Protein AF-A0AA39T721-F1 (afdb_monomer)

Solvent-accessible surface area (backbone atoms only — not comparable to full-atom values): 5875 Å² total; per-residue (Å²): 108,68,67,57,55,51,51,51,56,53,50,49,52,56,55,51,67,74,62,67,82,81,64,72,67,77,67,54,45,59,56,54,49,53,55,53,52,50,54,52,52,49,50,55,52,48,51,54,52,32,46,69,71,38,49,68,90,76,71,84,58,98,63,83,46,75,68,32,54,59,38,36,58,54,41,52,55,51,50,51,53,52,50,49,52,50,52,49,23,67,74,60,74,71,58,76,78,87,128

Sequence (99 aa):
MCFYFVVINLSQGLMAANNAVGIDKEQVFGMAETEMEYRVELFNRLAKTCFSKCVDKRYKENELNMGENSCIDRCVSKYWQVNSMIGQLLSAGGRPPPM

Foldseek 3Di:
DVVVVLCVVVVVLVVVVVPPPDDDPPVVCVVNVVVVVVSVVLVVVLCVVLCVVLPDPPCPDPDQDPSSVVSSVVSSVVSVVVVVQVVCCVVVVHDRDDD

Mean predicted aligned error: 12.69 Å

Nearest PDB structures (foldseek):
  2bsk-assembly1_F  TM=9.610E-01  e=3.258E-04  Homo sapiens
  3dxr-assembly1_B  TM=9.041E-01  e=3.070E-04  Saccharomyces cerevisiae
  2bsk-assembly1_B  TM=9.686E-01  e=2.319E-03  Homo sapiens

Radius of gyration: 17.4 Å; Cα contacts (8 Å, |Δi|>4): 24; chains: 1; bounding box: 46×39×40 Å

Secondary structure (DSSP, 8-state):
-HHHHHHHHHHHHHHHHHT-SSS-HHHHHHHHHHHHHHHHHHHHHHHHHHHHHHS-SS---SS--HHHHHHHHHHHHHHHHHHHHHHHHHHTTS-PPP-

InterPro domains:
  IPR004217 Tim10-like [PF02953] (30-90)
  IPR035427 Tim10-like domain superfamily [G3DSA:1.10.287.810] (25-95)
  IPR035427 Tim10-like domain superfamily [SSF144122] (35-90)

pLDDT: mean 71.61, std 13.7, range [50.69, 91.44]

Structure (mmCIF, N/CA/C/O backbone):
data_AF-A0AA39T721-F1
#
_entry.id   AF-A0AA39T721-F1
#
loop_
_atom_site.group_PDB
_atom_site.id
_atom_site.type_symbol
_atom_site.label_atom_id
_atom_site.label_alt_id
_atom_site.label_comp_id
_atom_site.label_asym_id
_atom_site.label_entity_id
_atom_site.label_seq_id
_atom_site.pdbx_PDB_ins_code
_atom_site.Cartn_x
_atom_site.Cartn_y
_atom_site.Cartn_z
_atom_site.occupancy
_atom_site.B_iso_or_equiv
_atom_site.auth_seq_id
_atom_site.auth_comp_id
_atom_site.auth_asym_id
_atom_site.auth_atom_id
_atom_site.pdbx_PDB_model_num
ATOM 1 N N . MET A 1 1 ? 7.996 0.204 12.192 1.00 55.59 1 MET A N 1
ATOM 2 C CA . MET A 1 1 ? 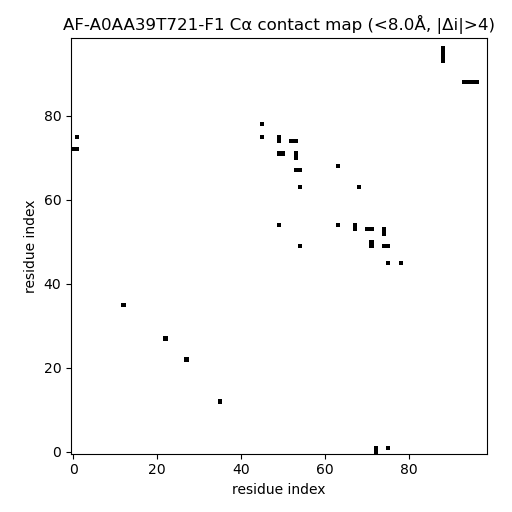8.906 -0.138 11.068 1.00 55.59 1 MET A CA 1
ATOM 3 C C . MET A 1 1 ? 8.464 0.443 9.723 1.00 55.59 1 MET A C 1
ATOM 5 O O . MET A 1 1 ? 9.331 0.896 8.991 1.00 55.59 1 MET A O 1
ATOM 9 N N . CYS A 1 2 ? 7.166 0.472 9.389 1.00 55.84 2 CYS A N 1
ATOM 10 C CA . CYS A 1 2 ? 6.665 1.012 8.112 1.00 55.84 2 CYS A CA 1
ATOM 11 C C . CYS A 1 2 ? 7.037 2.478 7.875 1.00 55.84 2 CYS A C 1
ATOM 13 O O . CYS A 1 2 ? 7.560 2.798 6.816 1.00 55.84 2 CYS A O 1
ATOM 15 N N . PHE A 1 3 ? 6.865 3.345 8.879 1.00 52.72 3 PHE A N 1
ATOM 16 C CA . PHE A 1 3 ? 7.309 4.740 8.789 1.00 52.72 3 PHE A CA 1
ATOM 17 C C . PHE A 1 3 ? 8.814 4.852 8.531 1.00 52.72 3 PHE A C 1
ATOM 19 O O . PHE A 1 3 ? 9.224 5.607 7.666 1.00 52.72 3 PHE A O 1
ATOM 26 N N . TYR A 1 4 ? 9.638 4.052 9.211 1.00 58.72 4 TYR A N 1
ATOM 27 C CA . TYR A 1 4 ? 11.092 4.075 9.028 1.00 58.72 4 TYR A CA 1
ATOM 28 C C . TYR A 1 4 ? 11.519 3.548 7.654 1.00 58.72 4 TYR A C 1
ATOM 30 O O . TYR A 1 4 ? 12.339 4.171 6.998 1.00 58.72 4 TYR A O 1
ATOM 38 N N . PHE A 1 5 ? 10.941 2.444 7.174 1.00 62.66 5 PHE A N 1
ATOM 39 C CA . PHE A 1 5 ? 11.257 1.903 5.849 1.00 62.66 5 PHE A CA 1
ATOM 40 C C . PHE A 1 5 ? 10.806 2.845 4.724 1.00 62.66 5 PHE A C 1
ATOM 42 O O . PHE A 1 5 ? 11.529 3.029 3.748 1.00 62.66 5 PHE A O 1
ATOM 49 N N . VAL A 1 6 ? 9.646 3.489 4.877 1.00 62.78 6 VAL A N 1
ATOM 50 C CA . VAL A 1 6 ? 9.122 4.481 3.926 1.00 62.78 6 VAL A CA 1
ATOM 51 C C . VAL A 1 6 ? 9.963 5.757 3.949 1.00 62.78 6 VAL A C 1
ATOM 53 O O . VAL A 1 6 ? 10.366 6.223 2.891 1.00 62.78 6 VAL A O 1
ATOM 56 N N . VAL A 1 7 ? 10.303 6.284 5.130 1.00 61.03 7 VAL A N 1
ATOM 57 C CA . VAL A 1 7 ? 11.166 7.469 5.276 1.00 61.03 7 VAL A CA 1
ATOM 58 C C . VAL A 1 7 ? 12.582 7.189 4.766 1.00 61.03 7 VAL A C 1
ATOM 60 O O . VAL A 1 7 ? 13.146 8.037 4.081 1.00 61.03 7 VAL A O 1
ATOM 63 N N . ILE A 1 8 ? 13.143 5.999 5.002 1.00 68.62 8 ILE A N 1
ATOM 64 C CA . ILE A 1 8 ? 14.450 5.598 4.456 1.00 68.62 8 ILE A CA 1
ATOM 65 C C . ILE A 1 8 ? 14.397 5.503 2.923 1.00 68.62 8 ILE A C 1
ATOM 67 O O . ILE A 1 8 ? 15.253 6.074 2.261 1.00 68.62 8 ILE A O 1
ATOM 71 N N . ASN A 1 9 ? 13.388 4.858 2.330 1.00 63.38 9 ASN A N 1
ATOM 72 C CA . ASN A 1 9 ? 13.303 4.743 0.866 1.00 63.38 9 ASN A CA 1
ATOM 73 C C . ASN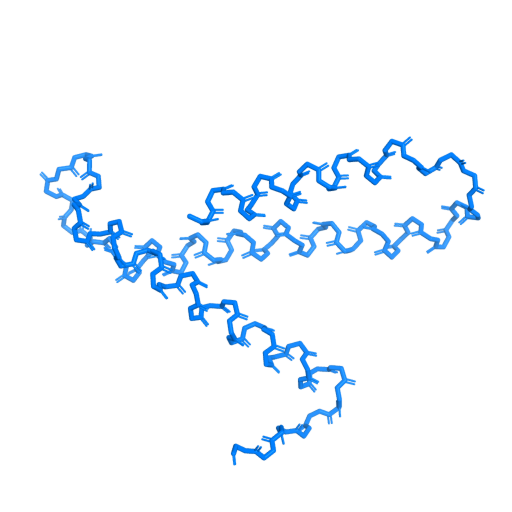 A 1 9 ? 12.956 6.073 0.169 1.00 63.38 9 ASN A C 1
ATOM 75 O O . ASN A 1 9 ? 13.429 6.314 -0.940 1.00 63.38 9 ASN A O 1
ATOM 79 N N . LEU A 1 10 ? 12.168 6.947 0.807 1.00 59.09 10 LEU A N 1
ATOM 80 C CA . LEU A 1 10 ? 11.836 8.279 0.288 1.00 59.09 10 LEU A CA 1
ATOM 81 C C . LEU A 1 10 ? 13.027 9.244 0.397 1.00 59.09 10 LEU A C 1
ATOM 83 O O . LEU A 1 10 ? 13.317 9.976 -0.546 1.00 59.09 10 LEU A O 1
ATOM 87 N N . SER A 1 11 ? 13.761 9.212 1.515 1.00 56.09 11 SER A N 1
ATOM 88 C CA . SER A 1 11 ? 15.003 9.985 1.667 1.00 56.09 11 SER A CA 1
ATOM 89 C C . SER A 1 11 ? 16.106 9.490 0.730 1.00 56.09 11 SER A C 1
ATOM 91 O O . SER A 1 11 ? 16.813 10.310 0.156 1.00 56.09 11 SER A O 1
ATOM 93 N N . GLN A 1 12 ? 16.215 8.181 0.482 1.00 59.25 12 GLN A N 1
ATOM 94 C CA . GLN A 1 12 ? 17.113 7.642 -0.546 1.00 59.25 12 GLN A CA 1
ATOM 95 C C . GLN A 1 12 ? 16.747 8.128 -1.956 1.00 59.25 12 GLN A C 1
ATOM 97 O O . GLN A 1 12 ? 17.649 8.445 -2.726 1.00 59.25 12 GLN A O 1
ATOM 102 N N . GLY A 1 13 ? 15.454 8.260 -2.278 1.00 55.84 13 GLY A N 1
ATOM 103 C CA . GLY A 1 13 ? 15.000 8.853 -3.543 1.00 55.84 13 GLY A CA 1
ATOM 104 C C . GLY A 1 13 ? 15.431 10.317 -3.709 1.00 55.84 13 GLY A C 1
ATOM 105 O O . GLY A 1 13 ? 15.937 10.699 -4.761 1.00 55.84 13 GLY A O 1
ATOM 106 N N . LEU A 1 14 ? 15.337 11.122 -2.644 1.00 52.25 14 LEU A N 1
ATOM 107 C CA . LEU A 1 14 ? 15.823 12.509 -2.644 1.00 52.25 14 LEU A CA 1
ATOM 108 C C . LEU A 1 14 ? 17.359 12.595 -2.768 1.00 52.25 14 LEU A C 1
ATOM 110 O O . LEU A 1 14 ? 17.883 13.465 -3.462 1.00 52.25 14 LEU A O 1
ATOM 114 N N . MET A 1 15 ? 18.087 11.680 -2.124 1.00 51.38 15 MET A N 1
ATOM 115 C CA . MET A 1 15 ? 19.555 11.623 -2.178 1.00 51.38 15 MET A CA 1
ATOM 116 C C . MET A 1 15 ? 20.080 11.098 -3.528 1.00 51.38 15 MET A C 1
ATOM 118 O O . MET A 1 15 ? 21.186 11.462 -3.923 1.00 51.38 15 MET A O 1
ATOM 122 N N . ALA A 1 16 ? 19.297 10.299 -4.262 1.00 53.75 16 ALA A N 1
ATOM 123 C CA . ALA A 1 16 ? 19.614 9.878 -5.630 1.00 53.75 16 ALA A CA 1
ATOM 124 C C . ALA A 1 16 ? 19.456 11.029 -6.640 1.00 53.75 16 ALA A C 1
ATOM 126 O O . ALA A 1 16 ? 20.305 11.193 -7.515 1.00 53.75 16 ALA A O 1
ATOM 127 N N . ALA A 1 17 ? 18.439 11.884 -6.469 1.00 53.50 17 ALA A N 1
ATOM 128 C CA . ALA A 1 17 ? 18.245 13.072 -7.306 1.00 53.50 17 ALA A CA 1
ATOM 129 C C . ALA A 1 17 ? 19.412 14.073 -7.196 1.00 53.50 17 ALA A C 1
ATOM 131 O O . ALA A 1 17 ? 19.773 14.720 -8.177 1.00 53.50 17 ALA A O 1
ATOM 132 N N . ASN A 1 18 ? 20.037 14.173 -6.018 1.00 54.81 18 ASN A N 1
ATOM 133 C CA . ASN A 1 18 ? 21.112 15.136 -5.768 1.00 54.81 18 ASN A CA 1
ATOM 134 C C . ASN A 1 18 ? 22.491 14.672 -6.289 1.00 54.81 18 ASN A C 1
ATOM 136 O O . ASN A 1 18 ? 23.383 15.492 -6.480 1.00 54.81 18 ASN A O 1
ATOM 140 N N . ASN A 1 19 ? 22.668 13.368 -6.546 1.00 53.91 19 ASN A N 1
ATOM 141 C CA . ASN A 1 19 ? 23.945 12.778 -6.974 1.00 53.91 19 ASN A CA 1
ATOM 142 C C . ASN A 1 19 ? 24.022 12.469 -8.483 1.00 53.91 19 ASN A C 1
ATOM 144 O O . ASN A 1 19 ? 25.043 11.971 -8.951 1.00 53.91 19 ASN A O 1
ATOM 148 N N . ALA A 1 20 ? 22.993 12.804 -9.270 1.00 54.00 20 ALA A N 1
ATOM 149 C CA . ALA A 1 20 ? 22.961 12.636 -10.731 1.00 54.00 20 ALA A CA 1
ATOM 150 C C . ALA A 1 20 ? 23.837 13.657 -11.503 1.00 54.00 20 ALA A C 1
ATOM 152 O O . ALA A 1 20 ? 23.620 13.941 -12.686 1.00 54.00 20 ALA A O 1
ATOM 153 N N . VAL A 1 21 ? 24.854 14.224 -10.848 1.00 51.34 21 VAL A N 1
ATOM 154 C CA . VAL A 1 21 ? 25.878 15.054 -11.485 1.00 51.34 21 VAL A CA 1
ATOM 155 C C . VAL A 1 21 ? 26.939 14.122 -12.083 1.00 51.34 21 VAL A C 1
ATOM 157 O O . VAL A 1 21 ? 27.987 13.902 -11.489 1.00 51.34 21 VAL A O 1
ATOM 160 N N . GLY A 1 22 ? 26.672 13.571 -13.273 1.00 52.25 22 GLY A N 1
ATOM 161 C CA . GLY A 1 22 ? 27.756 13.156 -14.180 1.00 52.25 22 GLY A CA 1
ATOM 162 C C . GLY A 1 22 ? 27.815 11.706 -14.674 1.00 52.25 22 GLY A C 1
ATOM 163 O O . GLY A 1 22 ? 28.915 11.179 -14.790 1.00 52.25 22 GLY A O 1
ATOM 164 N N . ILE A 1 23 ? 26.695 11.072 -15.035 1.00 52.31 23 ILE A N 1
ATOM 165 C CA . ILE A 1 23 ? 26.697 9.845 -15.860 1.00 52.31 23 ILE A CA 1
ATOM 166 C C . ILE A 1 23 ? 25.646 10.022 -16.966 1.00 52.31 23 ILE A C 1
ATOM 168 O O . ILE A 1 23 ? 24.573 10.546 -16.673 1.00 52.31 23 ILE A O 1
ATOM 172 N N . ASP A 1 24 ? 25.995 9.672 -18.213 1.00 50.69 24 ASP A N 1
ATOM 173 C CA . ASP A 1 24 ? 25.221 9.804 -19.465 1.00 50.69 24 ASP A CA 1
ATOM 174 C C . ASP A 1 24 ? 23.710 10.046 -19.272 1.00 50.69 24 ASP A C 1
ATOM 176 O O . ASP A 1 24 ? 22.911 9.140 -19.018 1.00 50.69 24 ASP A O 1
ATOM 180 N N . LYS A 1 25 ? 23.343 11.331 -19.347 1.00 55.00 25 LYS A N 1
ATOM 181 C CA . LYS A 1 25 ? 22.094 11.888 -18.812 1.00 55.00 25 LYS A CA 1
ATOM 182 C C . LYS A 1 25 ? 20.823 11.439 -19.534 1.00 55.00 25 LYS A C 1
ATOM 184 O O . LYS A 1 25 ? 19.757 11.539 -18.950 1.00 55.00 25 LYS A O 1
ATOM 189 N N . GLU A 1 26 ? 20.900 10.946 -20.764 1.00 59.00 26 GLU A N 1
ATOM 190 C CA . GLU A 1 26 ? 19.686 10.730 -21.565 1.00 59.00 26 GLU A CA 1
ATOM 191 C C . GLU A 1 26 ? 19.042 9.351 -21.317 1.00 59.00 26 GLU A C 1
ATOM 193 O O . GLU A 1 26 ? 17.823 9.230 -21.250 1.00 59.00 26 GLU A O 1
ATOM 198 N N . GLN A 1 27 ? 19.845 8.295 -21.131 1.00 55.00 27 GLN A N 1
ATOM 199 C CA . GLN A 1 27 ? 19.339 6.919 -20.984 1.00 55.00 27 GLN A CA 1
ATOM 200 C C . GLN A 1 27 ? 19.237 6.471 -19.517 1.00 55.00 27 GLN A C 1
ATOM 202 O O . GLN A 1 27 ? 18.359 5.684 -19.162 1.00 55.00 27 GLN A O 1
ATOM 207 N N . VAL A 1 28 ? 20.104 6.998 -18.644 1.00 56.22 28 VAL A N 1
ATOM 208 C CA . VAL A 1 28 ? 20.104 6.671 -17.208 1.00 56.22 28 VAL A CA 1
ATOM 209 C C . VAL A 1 28 ? 18.956 7.373 -16.475 1.00 56.22 28 VAL A C 1
ATOM 211 O O . VAL A 1 28 ? 18.376 6.788 -15.561 1.00 56.22 28 VAL A O 1
ATOM 214 N N . PHE A 1 29 ? 18.562 8.579 -16.908 1.00 58.47 29 PHE A N 1
ATOM 215 C CA . PHE A 1 29 ? 17.414 9.283 -16.327 1.00 58.47 29 PHE A CA 1
ATOM 216 C C . PHE A 1 29 ? 16.097 8.551 -16.581 1.00 58.47 29 PHE A C 1
ATOM 218 O O . PHE A 1 29 ? 15.330 8.393 -15.641 1.00 58.47 29 PHE A O 1
ATOM 225 N N . GLY A 1 30 ? 15.867 8.028 -17.791 1.00 60.72 30 GLY A N 1
ATOM 226 C CA . GLY A 1 30 ? 14.612 7.337 -18.106 1.00 60.72 30 GLY A CA 1
ATOM 227 C C . GLY A 1 30 ? 14.366 6.103 -17.230 1.00 60.72 30 GLY A C 1
ATOM 228 O O . GLY A 1 30 ? 13.249 5.884 -16.775 1.00 60.72 30 GLY A O 1
ATOM 229 N N . MET A 1 31 ? 15.416 5.330 -16.926 1.00 60.72 31 MET A N 1
ATOM 230 C CA . MET A 1 31 ? 15.307 4.164 -16.039 1.00 60.72 31 MET A CA 1
ATOM 231 C C . MET A 1 31 ? 15.199 4.564 -14.558 1.00 60.72 31 MET A C 1
ATOM 233 O O . MET A 1 31 ? 14.392 3.986 -13.826 1.00 60.72 31 MET A O 1
ATOM 237 N N . ALA A 1 32 ? 15.967 5.570 -14.123 1.00 63.06 32 ALA A N 1
ATOM 238 C CA . ALA A 1 32 ? 15.935 6.072 -12.748 1.00 63.06 32 ALA A CA 1
ATOM 239 C C . ALA A 1 32 ? 14.598 6.754 -12.397 1.00 63.06 32 ALA A C 1
ATOM 24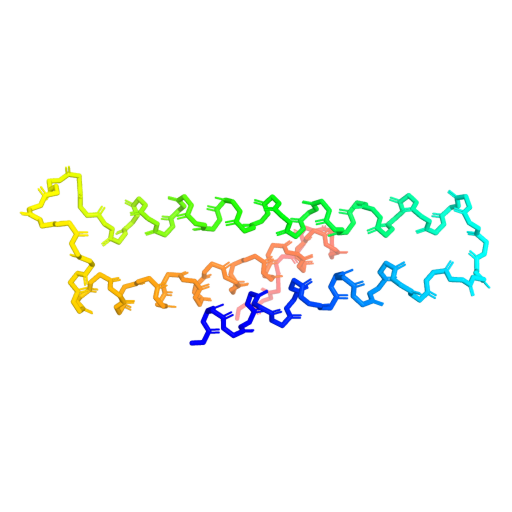1 O O . ALA A 1 32 ? 14.103 6.611 -11.278 1.00 63.06 32 ALA A O 1
ATOM 242 N N . GLU A 1 33 ? 13.985 7.445 -13.358 1.00 65.06 33 GLU A N 1
ATOM 243 C CA . GLU A 1 33 ? 12.662 8.057 -13.226 1.00 65.06 33 GLU A CA 1
ATOM 244 C C . GLU A 1 33 ? 11.578 6.985 -13.075 1.00 65.06 33 GLU A C 1
ATOM 246 O O . GLU A 1 33 ? 10.825 7.018 -12.099 1.00 65.06 33 GLU A O 1
ATOM 251 N N . THR A 1 34 ? 11.577 5.954 -13.933 1.00 67.56 34 THR A N 1
ATOM 252 C CA . THR A 1 34 ? 10.630 4.832 -13.793 1.00 67.56 34 THR A CA 1
ATOM 253 C C . THR A 1 34 ? 10.768 4.084 -12.469 1.00 67.56 34 THR A C 1
ATOM 255 O O . THR A 1 34 ? 9.766 3.626 -11.916 1.00 67.56 34 THR A O 1
ATOM 258 N N . GLU A 1 35 ? 11.980 3.967 -11.915 1.00 67.94 35 GLU A N 1
ATOM 259 C CA . GLU A 1 35 ? 12.164 3.347 -10.600 1.00 67.94 35 GLU A CA 1
ATOM 260 C C . GLU A 1 35 ? 11.527 4.194 -9.485 1.00 67.94 35 GLU A C 1
ATOM 262 O O . GLU A 1 35 ? 10.908 3.653 -8.561 1.00 67.94 35 GLU A O 1
ATOM 267 N N . MET A 1 36 ? 11.635 5.523 -9.572 1.00 67.06 36 MET A N 1
ATOM 268 C CA . MET A 1 36 ? 11.057 6.428 -8.581 1.00 67.06 36 MET A CA 1
ATOM 269 C C . MET A 1 36 ? 9.526 6.464 -8.661 1.00 67.06 36 MET A C 1
ATOM 271 O O . MET A 1 36 ? 8.858 6.374 -7.626 1.00 67.06 36 MET A O 1
ATOM 275 N N . GLU A 1 37 ? 8.960 6.521 -9.868 1.00 73.31 37 GLU A N 1
ATOM 276 C CA . GLU A 1 37 ? 7.508 6.476 -10.082 1.00 73.31 37 GLU A CA 1
ATOM 277 C C . GLU A 1 37 ? 6.899 5.162 -9.580 1.00 73.31 37 GLU A C 1
ATOM 279 O O . GLU A 1 37 ? 5.882 5.169 -8.876 1.00 73.31 37 GLU A O 1
ATOM 284 N N . TYR A 1 38 ? 7.574 4.036 -9.833 1.00 74.25 38 TYR A N 1
ATOM 285 C CA . TYR A 1 38 ? 7.145 2.727 -9.345 1.00 74.25 38 TYR A CA 1
ATOM 286 C C . TYR A 1 38 ? 7.097 2.665 -7.812 1.00 74.25 38 TYR A C 1
ATOM 288 O O . TYR A 1 38 ? 6.150 2.119 -7.238 1.00 74.25 38 TYR A O 1
ATOM 296 N N . ARG A 1 39 ? 8.072 3.271 -7.116 1.00 75.06 39 ARG A N 1
ATOM 297 C CA . ARG A 1 39 ? 8.081 3.334 -5.640 1.00 75.06 39 ARG A CA 1
ATOM 298 C C . ARG A 1 39 ? 6.884 4.117 -5.094 1.00 75.06 39 ARG A C 1
ATOM 300 O O . ARG A 1 39 ? 6.285 3.704 -4.097 1.00 75.06 39 ARG A O 1
ATOM 307 N N . VAL A 1 40 ? 6.508 5.217 -5.747 1.00 80.44 40 VAL A N 1
ATOM 308 C CA . VAL A 1 40 ? 5.353 6.038 -5.348 1.00 80.44 40 VAL A CA 1
ATOM 309 C C . VAL A 1 40 ? 4.040 5.306 -5.617 1.00 80.44 40 VAL A C 1
ATOM 311 O O . VAL A 1 40 ? 3.155 5.279 -4.754 1.00 80.44 40 VAL A O 1
ATOM 314 N N . GLU A 1 41 ? 3.894 4.675 -6.781 1.00 80.81 41 GLU A N 1
ATOM 315 C CA . GLU A 1 41 ? 2.689 3.910 -7.102 1.00 80.81 41 GLU A CA 1
ATOM 316 C C . GLU A 1 41 ? 2.508 2.725 -6.141 1.00 80.81 41 GLU A C 1
ATOM 318 O O . GLU A 1 41 ? 1.407 2.486 -5.628 1.00 80.81 41 GLU A O 1
ATOM 323 N N . LEU A 1 42 ? 3.602 2.030 -5.822 1.00 83.00 42 LEU A N 1
ATOM 324 C CA . LEU A 1 42 ? 3.611 0.929 -4.869 1.00 83.00 42 LEU A CA 1
ATOM 325 C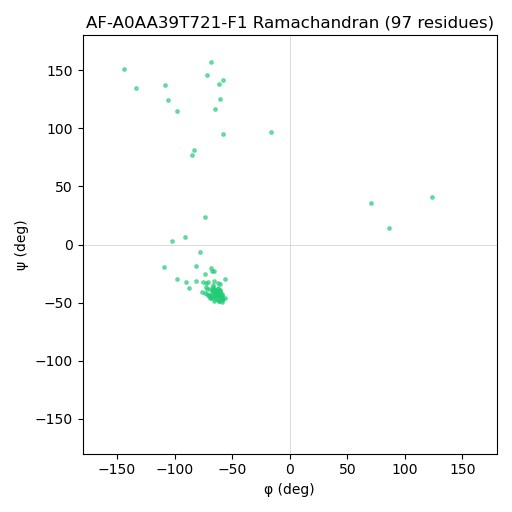 C . LEU A 1 42 ? 3.128 1.375 -3.486 1.00 83.00 42 LEU A C 1
ATOM 327 O O . LEU A 1 42 ? 2.288 0.701 -2.884 1.00 83.00 42 LEU A O 1
ATOM 331 N N . PHE A 1 43 ? 3.607 2.524 -3.004 1.00 82.69 43 PHE A 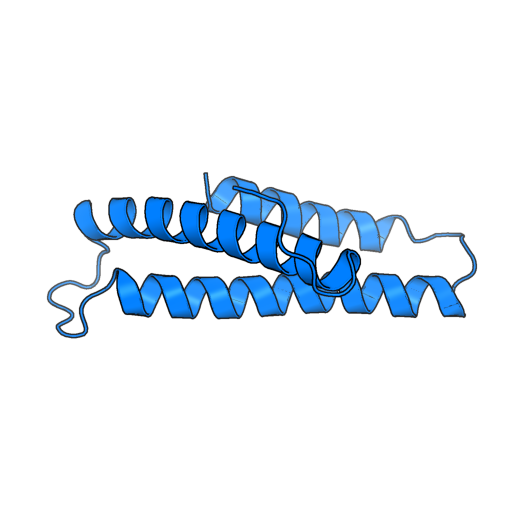N 1
ATOM 332 C CA . PHE A 1 43 ? 3.176 3.085 -1.726 1.00 82.69 43 PHE A CA 1
ATOM 333 C C . PHE A 1 43 ? 1.681 3.426 -1.727 1.00 82.69 43 PHE A C 1
ATOM 335 O O . PHE A 1 43 ? 0.964 3.070 -0.792 1.00 82.69 43 PHE A O 1
ATOM 342 N N . ASN A 1 44 ? 1.184 4.041 -2.803 1.00 86.50 44 ASN A N 1
ATOM 343 C CA . ASN A 1 44 ? -0.235 4.368 -2.947 1.00 86.50 44 ASN A CA 1
ATOM 344 C C . ASN A 1 44 ? -1.128 3.117 -2.934 1.00 86.50 44 ASN A C 1
ATOM 346 O O . ASN A 1 44 ? -2.176 3.100 -2.279 1.00 86.50 44 ASN A O 1
ATOM 350 N N . ARG A 1 45 ? -0.720 2.050 -3.631 1.00 87.94 45 ARG A N 1
ATOM 351 C CA . ARG A 1 45 ? -1.448 0.771 -3.648 1.00 87.94 45 ARG A CA 1
ATOM 352 C C . ARG A 1 45 ? -1.401 0.069 -2.290 1.00 87.94 45 ARG A C 1
ATOM 354 O O . ARG A 1 45 ? -2.431 -0.430 -1.829 1.00 87.94 45 ARG A O 1
ATOM 361 N N . LEU A 1 46 ? -0.247 0.077 -1.628 1.00 88.00 46 LEU A N 1
ATOM 362 C CA . LEU A 1 46 ? -0.054 -0.485 -0.291 1.00 88.00 46 LEU A CA 1
ATOM 363 C C . LEU A 1 46 ? -0.928 0.226 0.746 1.00 88.00 46 LEU A C 1
ATOM 365 O O . LEU A 1 46 ? -1.661 -0.440 1.478 1.00 88.00 46 LEU A O 1
ATOM 369 N N . ALA A 1 47 ? -0.919 1.562 0.757 1.00 87.00 47 ALA A N 1
ATOM 370 C CA . ALA A 1 47 ? -1.730 2.363 1.668 1.00 87.00 47 ALA A CA 1
ATOM 371 C C . ALA A 1 47 ? -3.227 2.067 1.488 1.00 87.00 47 ALA A C 1
ATOM 373 O O . ALA A 1 47 ? -3.903 1.732 2.457 1.00 87.00 47 ALA A O 1
ATOM 374 N N . LYS A 1 48 ? -3.737 2.077 0.247 1.00 89.50 48 LYS A N 1
ATOM 375 C CA . LYS A 1 48 ? -5.146 1.750 -0.052 1.00 89.50 48 LYS A CA 1
ATOM 376 C C . LYS A 1 48 ? -5.520 0.318 0.350 1.00 89.50 48 LYS A C 1
ATOM 378 O O . LYS A 1 48 ? -6.596 0.082 0.904 1.00 89.50 48 LYS A O 1
ATOM 383 N N . THR A 1 49 ? -4.638 -0.647 0.093 1.00 90.62 49 THR A N 1
ATOM 384 C CA . THR A 1 49 ? -4.884 -2.064 0.404 1.00 90.62 49 THR A CA 1
ATOM 385 C C . THR A 1 49 ? -4.908 -2.310 1.907 1.00 90.62 49 THR A C 1
ATOM 387 O O . THR A 1 49 ? -5.817 -2.970 2.406 1.00 90.62 49 THR A O 1
ATOM 390 N N . CYS A 1 50 ? -3.940 -1.772 2.648 1.00 89.56 50 CYS A N 1
ATOM 391 C CA . CYS A 1 50 ? -3.894 -1.962 4.093 1.00 89.56 50 CYS A CA 1
ATOM 392 C C . CYS A 1 50 ? -4.969 -1.156 4.815 1.00 89.56 50 CYS A C 1
ATOM 394 O O . CYS A 1 50 ? -5.577 -1.688 5.738 1.00 89.56 50 CYS A O 1
ATOM 396 N N . PHE A 1 51 ? -5.290 0.052 4.348 1.00 88.12 51 PHE A N 1
ATOM 397 C CA . PHE A 1 51 ? -6.406 0.822 4.890 1.00 88.12 51 PHE A CA 1
ATOM 398 C C . PHE A 1 51 ? -7.735 0.077 4.707 1.00 88.12 51 PHE A C 1
ATOM 400 O O . PHE A 1 51 ? -8.446 -0.150 5.674 1.00 88.12 51 PHE A O 1
ATOM 407 N N . SER A 1 52 ? -8.024 -0.431 3.504 1.00 89.50 52 SER A N 1
ATOM 408 C CA . SER A 1 52 ? -9.263 -1.192 3.255 1.00 89.50 52 SER A CA 1
ATOM 409 C C . SER A 1 52 ? -9.350 -2.547 3.971 1.00 89.50 52 SER A C 1
ATOM 411 O O . SER A 1 52 ? -10.453 -3.056 4.157 1.00 89.50 52 SER A O 1
ATOM 413 N N . LYS A 1 53 ? -8.217 -3.154 4.352 1.00 89.12 53 LYS A N 1
ATOM 414 C CA . LYS A 1 53 ? -8.181 -4.435 5.083 1.00 89.12 53 LYS A CA 1
ATOM 415 C C . LYS A 1 53 ? -8.198 -4.283 6.600 1.00 89.12 53 LYS A C 1
ATOM 417 O O . LYS A 1 53 ? -8.686 -5.189 7.269 1.00 89.12 53 LYS A O 1
ATOM 422 N N . CYS A 1 54 ? -7.609 -3.212 7.120 1.00 87.69 54 CYS A N 1
ATOM 423 C CA . CYS A 1 54 ? -7.377 -3.045 8.552 1.00 87.69 54 CYS A CA 1
ATOM 424 C C . CYS A 1 54 ? -8.258 -1.984 9.206 1.00 87.69 54 CYS A C 1
ATOM 426 O O . CYS A 1 54 ? -8.390 -2.036 10.422 1.00 87.69 54 CYS A O 1
ATOM 428 N N . VAL A 1 55 ? -8.845 -1.064 8.435 1.00 85.19 55 VAL A N 1
ATOM 429 C CA . VAL A 1 55 ? -9.752 -0.026 8.942 1.00 85.19 55 VAL A CA 1
ATOM 430 C C . VAL A 1 55 ? -11.182 -0.388 8.549 1.00 85.19 55 VAL A C 1
ATOM 432 O O . VAL A 1 55 ? -11.477 -0.621 7.372 1.00 85.19 55 VAL A O 1
ATOM 435 N N . ASP A 1 56 ? -12.071 -0.484 9.537 1.00 79.44 56 ASP A N 1
ATOM 436 C CA . ASP A 1 56 ? -13.482 -0.803 9.294 1.00 79.44 56 ASP A CA 1
ATOM 437 C C . ASP A 1 56 ? -14.196 0.398 8.642 1.00 79.44 56 ASP A C 1
ATOM 439 O O . ASP A 1 56 ? -13.928 1.559 8.942 1.00 79.44 56 ASP A O 1
ATOM 443 N N . LYS A 1 57 ? -15.160 0.128 7.754 1.00 72.69 57 LYS A N 1
ATOM 444 C CA . LYS A 1 57 ? -15.992 1.161 7.111 1.00 72.69 57 LYS A CA 1
ATOM 445 C C . LYS A 1 57 ? -16.896 1.873 8.113 1.00 72.69 57 LYS A C 1
ATOM 447 O O . LYS A 1 57 ? -17.371 2.976 7.846 1.00 72.69 57 LYS A O 1
ATOM 452 N N . ARG A 1 58 ? -17.179 1.227 9.246 1.00 68.94 58 ARG A N 1
ATOM 453 C CA . ARG A 1 58 ? -17.876 1.846 10.371 1.00 68.94 58 ARG A CA 1
ATOM 454 C C . ARG A 1 58 ? -16.859 2.583 11.233 1.00 68.94 58 ARG A C 1
ATOM 456 O O . ARG A 1 58 ? -16.479 2.091 12.290 1.00 68.94 58 ARG A O 1
ATOM 463 N N . TYR A 1 59 ? -16.441 3.755 10.759 1.00 66.75 59 TYR A N 1
ATOM 464 C CA . TYR A 1 59 ? -15.585 4.684 11.494 1.00 66.75 59 TYR A CA 1
ATOM 465 C C . TYR A 1 59 ? -16.259 5.061 12.820 1.00 66.75 59 TYR A C 1
ATOM 467 O O . TYR A 1 59 ? -17.150 5.909 12.857 1.00 66.75 59 TYR A O 1
ATOM 475 N N . LYS A 1 60 ? -15.899 4.360 13.898 1.00 61.97 60 LYS A N 1
ATOM 476 C CA . LYS A 1 60 ? -16.415 4.629 15.246 1.00 61.97 60 LYS A CA 1
ATOM 477 C C . LYS A 1 60 ? -15.674 5.784 15.912 1.00 61.97 60 LYS A C 1
ATOM 479 O O . LYS A 1 60 ? -16.283 6.499 16.697 1.00 61.97 60 LYS A O 1
ATOM 484 N N . GLU A 1 61 ? -14.396 5.960 15.587 1.00 62.31 61 GLU A N 1
ATOM 485 C CA . GLU A 1 61 ? -13.498 6.951 16.180 1.00 62.31 61 GLU A CA 1
ATOM 486 C C . GLU A 1 61 ? -12.548 7.494 15.099 1.00 62.31 61 GLU A C 1
ATOM 488 O O . GLU A 1 61 ? -12.254 6.807 14.121 1.00 62.31 61 GLU A O 1
ATOM 493 N N . ASN A 1 62 ? -12.093 8.742 15.255 1.00 66.25 62 ASN A N 1
ATOM 494 C CA . ASN A 1 62 ? -11.149 9.386 14.325 1.00 66.25 62 ASN A CA 1
ATOM 495 C C . ASN A 1 62 ? -9.694 8.929 14.528 1.00 66.25 62 ASN A C 1
ATOM 497 O O . ASN A 1 62 ? -8.816 9.318 13.758 1.00 66.25 62 ASN A O 1
ATOM 501 N N . GLU A 1 63 ? -9.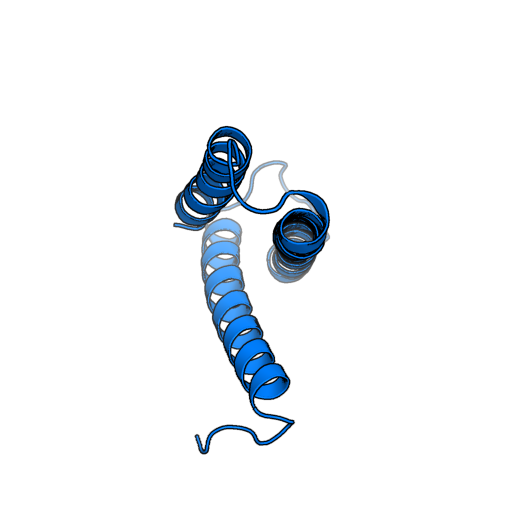430 8.135 15.565 1.00 71.44 63 GLU A N 1
ATOM 502 C CA . GLU A 1 63 ? -8.102 7.631 15.893 1.00 71.44 63 GLU A CA 1
ATOM 503 C C . GLU A 1 63 ? -8.006 6.139 15.590 1.00 71.44 63 GLU A C 1
ATOM 505 O O . GLU A 1 63 ? -8.912 5.365 15.896 1.00 71.44 63 GLU A O 1
ATOM 510 N N . LEU A 1 64 ? -6.880 5.746 14.991 1.00 69.12 64 LEU A N 1
ATOM 511 C CA . LEU A 1 64 ? -6.563 4.347 14.732 1.00 69.12 64 LEU A CA 1
ATOM 512 C C . LEU A 1 64 ? -6.401 3.611 16.057 1.00 69.12 64 LEU A C 1
ATOM 514 O O . LEU A 1 64 ? -5.470 3.880 16.824 1.00 69.12 64 LEU A O 1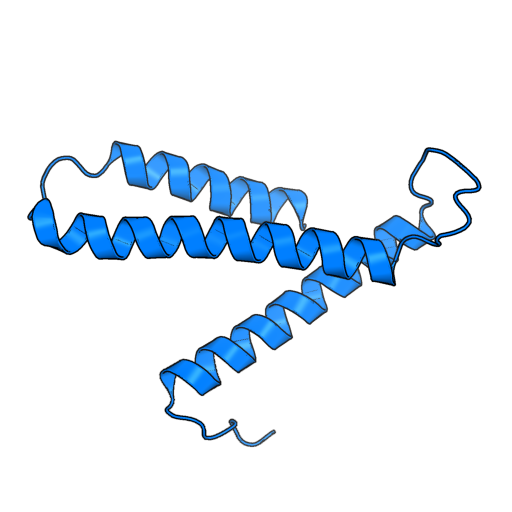
ATOM 518 N N . ASN A 1 65 ? -7.277 2.643 16.303 1.00 77.50 65 ASN A N 1
ATOM 519 C CA . ASN A 1 65 ? -7.210 1.856 17.521 1.00 77.50 65 ASN A CA 1
ATOM 520 C C . ASN A 1 65 ? -5.957 0.960 17.500 1.00 77.50 65 ASN A C 1
ATOM 522 O O . ASN A 1 65 ? -5.436 0.584 16.444 1.00 77.50 65 ASN A O 1
ATOM 526 N N . MET A 1 66 ? -5.481 0.543 18.672 1.00 79.00 66 MET A N 1
ATOM 527 C CA . MET A 1 66 ? -4.276 -0.287 18.802 1.00 79.00 66 MET A CA 1
ATOM 528 C C . MET A 1 66 ? -4.369 -1.599 17.994 1.00 79.00 66 MET A C 1
ATOM 530 O O . MET A 1 66 ? -3.360 -2.094 17.482 1.00 79.00 66 MET A O 1
ATOM 534 N N . GLY A 1 67 ? -5.586 -2.126 17.805 1.00 83.62 67 GLY A N 1
ATOM 535 C CA . GLY A 1 67 ? -5.863 -3.268 16.926 1.00 83.62 67 GLY A CA 1
ATOM 536 C C . GLY A 1 67 ? -5.656 -2.976 15.433 1.00 83.62 67 GLY A C 1
ATOM 537 O O . GLY A 1 67 ? -5.090 -3.809 14.723 1.00 83.62 67 GLY A O 1
ATOM 538 N N . GLU A 1 68 ? -6.042 -1.789 14.965 1.00 84.50 68 GLU A N 1
ATOM 539 C CA . GLU A 1 68 ? -5.887 -1.367 13.568 1.00 84.50 68 GLU A CA 1
ATOM 540 C C . GLU A 1 68 ? -4.416 -1.086 13.250 1.00 84.50 68 GLU A C 1
ATOM 542 O O . GLU A 1 68 ? -3.902 -1.585 12.248 1.00 84.50 68 GLU A O 1
ATOM 547 N N . ASN A 1 69 ? -3.692 -0.416 14.157 1.00 83.75 69 ASN A N 1
ATOM 548 C CA . ASN A 1 69 ? -2.244 -0.213 14.029 1.00 83.75 69 ASN A CA 1
ATOM 549 C C . ASN A 1 69 ? -1.486 -1.545 13.923 1.00 83.75 69 ASN A C 1
ATOM 551 O O . ASN A 1 69 ? -0.674 -1.738 13.016 1.00 83.75 69 ASN A O 1
ATOM 555 N N . SER A 1 70 ? -1.805 -2.512 14.790 1.00 89.75 70 SER A N 1
ATOM 556 C CA . SER A 1 70 ? -1.186 -3.841 14.734 1.00 89.75 70 SER A CA 1
ATOM 557 C C . SER A 1 70 ? -1.557 -4.627 13.467 1.00 89.75 70 SER A C 1
ATOM 559 O O . SER A 1 70 ? -0.762 -5.441 12.984 1.00 89.75 70 SER A O 1
ATOM 561 N N . CYS A 1 71 ? -2.756 -4.415 12.914 1.00 89.69 71 CYS A N 1
ATOM 562 C CA . CYS A 1 71 ? -3.147 -4.992 11.629 1.00 89.69 71 CYS A CA 1
ATOM 563 C C . CYS A 1 71 ? -2.345 -4.376 10.476 1.00 89.69 71 CYS A C 1
ATOM 565 O O . CYS A 1 71 ? -1.842 -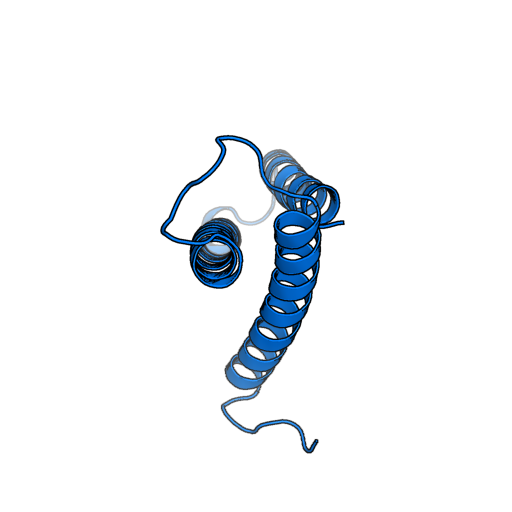5.120 9.630 1.00 89.69 71 CYS A O 1
ATOM 567 N N . ILE A 1 72 ? -2.180 -3.048 10.453 1.00 89.69 72 ILE A N 1
ATOM 568 C CA . ILE A 1 72 ? -1.459 -2.333 9.391 1.00 89.69 72 ILE A CA 1
ATOM 569 C C . ILE A 1 72 ? -0.011 -2.821 9.296 1.00 89.69 72 ILE A C 1
ATOM 571 O O . ILE A 1 72 ? 0.432 -3.161 8.198 1.00 89.69 72 ILE A O 1
ATOM 575 N N . ASP A 1 73 ? 0.707 -2.959 10.415 1.00 89.38 73 ASP A N 1
ATOM 576 C CA . ASP A 1 73 ? 2.084 -3.480 10.406 1.00 89.38 73 ASP A CA 1
ATOM 577 C C . ASP A 1 73 ? 2.169 -4.896 9.800 1.00 89.38 73 ASP A C 1
ATOM 579 O O . ASP A 1 73 ? 3.036 -5.184 8.966 1.00 89.38 73 ASP A O 1
ATOM 583 N N . ARG A 1 74 ? 1.227 -5.783 10.155 1.00 91.44 74 ARG A N 1
ATOM 584 C CA . ARG A 1 74 ? 1.142 -7.139 9.580 1.00 91.44 74 ARG A CA 1
ATOM 585 C C . ARG A 1 74 ? 0.779 -7.116 8.098 1.00 91.44 74 ARG A C 1
ATOM 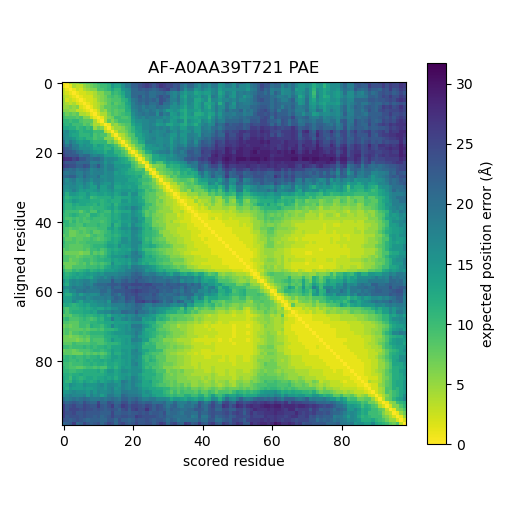587 O O . ARG A 1 74 ? 1.319 -7.912 7.328 1.00 91.44 74 ARG A O 1
ATOM 594 N N . CYS A 1 75 ? -0.128 -6.228 7.697 1.00 91.38 75 CYS A N 1
ATOM 595 C CA . CYS A 1 75 ? -0.543 -6.069 6.309 1.00 91.38 75 CYS A CA 1
ATOM 596 C C . CYS A 1 75 ? 0.634 -5.647 5.432 1.00 91.38 75 CYS A C 1
ATOM 598 O O . CYS A 1 75 ? 0.883 -6.273 4.403 1.00 91.38 75 CYS A O 1
ATOM 600 N N . VAL A 1 76 ? 1.400 -4.649 5.871 1.00 88.69 76 VAL A N 1
ATOM 601 C CA . VAL A 1 76 ? 2.564 -4.155 5.133 1.00 88.69 76 VAL A CA 1
ATOM 602 C C . VAL A 1 76 ? 3.626 -5.243 4.997 1.00 88.69 76 VAL A C 1
ATOM 604 O O . VAL A 1 76 ? 4.118 -5.473 3.895 1.00 88.69 76 VAL A O 1
ATOM 607 N N . SER A 1 77 ? 3.927 -5.974 6.075 1.00 89.31 77 SER A N 1
ATOM 608 C CA . SER A 1 77 ? 4.870 -7.100 6.026 1.00 89.31 77 SER A CA 1
ATOM 609 C C . SER A 1 77 ? 4.468 -8.153 4.981 1.00 89.31 77 SER A C 1
ATOM 611 O O . SER A 1 77 ? 5.292 -8.554 4.157 1.00 89.31 77 SER A O 1
ATOM 613 N N . LYS A 1 78 ? 3.184 -8.540 4.942 1.00 89.44 78 LYS A N 1
ATOM 614 C CA . LYS A 1 78 ? 2.656 -9.478 3.936 1.00 89.44 78 LYS A CA 1
ATOM 615 C C . LYS A 1 78 ? 2.689 -8.898 2.522 1.00 89.44 78 LYS A C 1
ATOM 617 O O . LYS A 1 78 ? 3.032 -9.613 1.585 1.00 89.44 78 LYS A O 1
ATOM 622 N N . TYR A 1 79 ? 2.349 -7.621 2.363 1.00 88.50 79 TYR A N 1
ATOM 623 C CA . TYR A 1 79 ? 2.337 -6.959 1.061 1.00 88.50 79 TYR A CA 1
ATOM 624 C C . TYR A 1 79 ? 3.737 -6.937 0.439 1.00 88.50 79 TYR A C 1
ATOM 626 O O . TYR A 1 79 ? 3.888 -7.285 -0.727 1.00 88.50 79 TYR A O 1
ATOM 634 N N . TRP A 1 80 ? 4.774 -6.621 1.222 1.00 85.50 80 TRP A N 1
ATOM 635 C CA . TRP A 1 80 ? 6.161 -6.647 0.745 1.00 85.50 80 TRP A CA 1
ATOM 636 C C . TRP A 1 80 ? 6.645 -8.048 0.380 1.00 85.50 80 TRP A C 1
ATOM 638 O O . TRP A 1 80 ? 7.320 -8.200 -0.636 1.00 85.50 80 TRP A O 1
ATOM 648 N N . GLN A 1 81 ? 6.281 -9.074 1.155 1.00 86.38 81 GLN A N 1
ATOM 649 C CA . GLN A 1 81 ? 6.604 -10.462 0.805 1.00 86.38 81 GLN A CA 1
ATOM 650 C C . GLN A 1 81 ? 6.003 -10.846 -0.549 1.00 86.38 81 GLN A C 1
ATOM 652 O O . GLN A 1 81 ? 6.708 -11.356 -1.416 1.00 86.38 81 GLN A O 1
ATOM 657 N N . VAL A 1 82 ? 4.718 -10.548 -0.759 1.00 88.62 82 VAL A N 1
ATOM 658 C CA . VAL A 1 82 ? 4.033 -10.834 -2.026 1.00 88.62 82 VAL A CA 1
ATOM 659 C C . VAL A 1 82 ? 4.621 -10.012 -3.170 1.00 88.62 82 VAL A C 1
ATOM 661 O O . VAL A 1 82 ? 4.898 -10.566 -4.229 1.00 88.62 82 VAL A O 1
ATOM 664 N N . ASN A 1 83 ? 4.884 -8.723 -2.957 1.00 84.12 83 ASN A N 1
ATOM 665 C CA . ASN A 1 83 ? 5.481 -7.858 -3.972 1.00 84.12 83 ASN A CA 1
ATOM 666 C C . ASN A 1 83 ? 6.887 -8.325 -4.380 1.00 84.12 83 ASN A C 1
ATOM 668 O O . ASN A 1 83 ? 7.227 -8.288 -5.558 1.00 84.12 83 ASN A O 1
ATOM 672 N N . SER A 1 84 ? 7.684 -8.813 -3.425 1.00 83.94 84 SER A N 1
ATOM 673 C CA . SER A 1 84 ? 9.002 -9.399 -3.690 1.00 83.94 84 SER A CA 1
ATOM 674 C C . SER A 1 84 ? 8.894 -10.695 -4.502 1.00 83.94 84 SER A C 1
ATOM 676 O O . SER A 1 84 ? 9.589 -10.847 -5.504 1.00 83.94 84 SER A O 1
ATOM 678 N N . MET A 1 85 ? 7.962 -11.590 -4.147 1.00 84.94 85 MET A N 1
ATOM 679 C CA . MET A 1 85 ? 7.702 -12.813 -4.922 1.00 84.94 85 MET A CA 1
ATOM 680 C C . MET A 1 85 ? 7.241 -12.502 -6.351 1.00 84.94 85 MET A C 1
ATOM 682 O O . MET A 1 85 ? 7.715 -13.123 -7.299 1.00 84.94 85 MET A O 1
ATOM 686 N N . ILE A 1 86 ? 6.358 -11.515 -6.526 1.00 86.31 86 ILE A N 1
ATOM 687 C CA . ILE A 1 86 ? 5.922 -11.058 -7.854 1.00 86.31 86 ILE A CA 1
ATOM 688 C C . ILE A 1 86 ? 7.104 -10.468 -8.630 1.00 86.31 86 ILE A C 1
ATOM 690 O O . ILE A 1 86 ? 7.266 -10.783 -9.804 1.00 86.31 86 ILE A O 1
ATOM 694 N N . GLY A 1 87 ? 7.961 -9.669 -7.988 1.00 83.25 87 GLY A N 1
ATOM 695 C CA . GLY A 1 87 ? 9.166 -9.124 -8.617 1.00 83.25 87 GLY A CA 1
ATOM 696 C C . GLY A 1 87 ? 10.130 -10.215 -9.092 1.00 83.25 87 GLY A C 1
ATOM 697 O O . GLY A 1 87 ? 10.648 -10.135 -10.207 1.00 83.25 87 GLY A O 1
ATOM 698 N N . GLN A 1 88 ? 10.311 -11.271 -8.293 1.00 81.50 88 GLN A N 1
ATOM 699 C CA . GLN A 1 88 ? 11.100 -12.446 -8.676 1.00 81.50 88 GLN A CA 1
ATOM 700 C C . GLN A 1 88 ? 10.463 -13.198 -9.845 1.00 81.50 88 GLN A C 1
ATOM 702 O O . GLN A 1 88 ? 11.160 -13.533 -10.793 1.00 81.50 88 GLN A O 1
ATOM 707 N N . LEU A 1 89 ? 9.146 -13.411 -9.823 1.00 79.75 89 LEU A N 1
ATOM 708 C CA . LEU A 1 89 ? 8.403 -14.052 -10.913 1.00 79.75 89 LEU A CA 1
ATOM 709 C C . LEU A 1 89 ? 8.506 -13.283 -12.233 1.00 79.75 89 LEU A C 1
ATOM 711 O O . LEU A 1 89 ? 8.700 -13.893 -13.286 1.00 79.75 89 LEU A O 1
ATOM 715 N N . LEU A 1 90 ? 8.373 -11.957 -12.173 1.00 78.75 90 LEU A N 1
ATOM 716 C CA . LEU A 1 90 ? 8.434 -11.079 -13.339 1.00 78.75 90 LEU A CA 1
ATOM 717 C C . LEU A 1 90 ? 9.856 -11.023 -13.911 1.00 78.75 90 LEU A C 1
ATOM 719 O O . LEU A 1 90 ? 10.031 -11.068 -15.124 1.00 78.75 90 LEU A O 1
ATOM 723 N N . SER A 1 91 ? 10.865 -11.010 -13.035 1.00 72.38 91 SER A N 1
ATOM 724 C CA . SER A 1 91 ? 12.281 -11.042 -13.425 1.00 72.38 91 SER A CA 1
ATOM 725 C C . SER A 1 91 ? 12.722 -12.418 -13.940 1.00 72.38 91 SER A C 1
ATOM 727 O O . SER A 1 91 ? 13.558 -12.500 -14.834 1.00 72.38 91 SER A O 1
ATOM 729 N N . ALA A 1 92 ? 12.159 -13.505 -13.404 1.00 63.75 92 ALA A N 1
ATOM 730 C CA . ALA A 1 92 ? 12.512 -14.883 -13.749 1.00 63.75 92 ALA A CA 1
ATOM 731 C C . ALA A 1 92 ? 11.677 -15.480 -14.901 1.00 63.75 92 ALA A C 1
ATOM 733 O O . ALA A 1 92 ? 11.803 -16.669 -15.191 1.00 63.75 92 ALA A O 1
ATOM 734 N N . GLY A 1 93 ? 10.817 -14.699 -15.564 1.00 59.34 93 GLY A N 1
ATOM 735 C CA . GLY A 1 93 ? 10.048 -15.183 -16.717 1.00 59.34 93 GLY A CA 1
ATOM 736 C C . GLY A 1 93 ? 8.949 -16.198 -16.368 1.00 59.34 93 GLY A C 1
ATOM 737 O O . GLY A 1 93 ? 8.697 -17.124 -17.136 1.00 59.34 93 GLY A O 1
ATOM 738 N N . GLY A 1 94 ? 8.283 -16.043 -15.219 1.00 58.16 94 GLY A N 1
ATOM 739 C CA . GLY A 1 94 ? 7.031 -16.750 -14.920 1.00 58.16 94 GLY A CA 1
ATOM 740 C C . GLY A 1 94 ? 7.152 -18.150 -14.308 1.00 58.16 94 GLY A C 1
ATOM 741 O O . GLY A 1 94 ? 6.150 -18.863 -14.261 1.00 58.16 94 GLY A O 1
ATOM 742 N N . ARG A 1 95 ? 8.322 -18.563 -13.800 1.00 57.12 95 ARG A N 1
ATOM 743 C CA . ARG A 1 95 ? 8.421 -19.776 -12.966 1.00 57.12 95 ARG A CA 1
ATOM 744 C C . ARG A 1 95 ? 8.429 -19.422 -11.476 1.00 57.12 95 ARG A C 1
ATOM 746 O O . ARG A 1 95 ? 9.387 -18.791 -11.032 1.00 57.12 95 ARG A O 1
ATOM 753 N N . PRO A 1 96 ? 7.403 -19.819 -10.695 1.00 60.34 96 PRO A N 1
ATOM 754 C CA . PRO A 1 96 ? 7.448 -19.670 -9.246 1.00 60.34 96 PRO A CA 1
ATOM 755 C C . PRO A 1 96 ? 8.615 -20.475 -8.671 1.00 60.34 96 PRO A C 1
ATOM 757 O O . PRO A 1 96 ? 8.848 -21.599 -9.128 1.00 60.34 96 PRO A O 1
ATOM 760 N N . PRO A 1 97 ? 9.357 -19.922 -7.691 1.00 58.25 97 PRO A N 1
ATOM 761 C CA . PRO A 1 97 ? 10.314 -20.716 -6.939 1.00 58.25 97 PRO A CA 1
ATOM 762 C C . PRO A 1 97 ? 9.564 -21.885 -6.277 1.00 58.25 97 PRO A C 1
ATOM 764 O O . PRO A 1 97 ? 8.421 -21.699 -5.845 1.00 58.25 97 PRO A O 1
ATOM 767 N N . PRO A 1 98 ? 10.153 -23.092 -6.221 1.00 62.25 98 PRO A N 1
ATOM 768 C CA . PRO A 1 98 ? 9.561 -24.179 -5.457 1.00 62.25 98 PRO A CA 1
ATOM 769 C C . PRO A 1 98 ? 9.474 -23.742 -3.988 1.00 62.25 98 PRO A C 1
ATOM 771 O O . PRO A 1 98 ? 10.468 -23.277 -3.427 1.00 62.25 98 PRO A O 1
ATOM 774 N N . MET A 1 99 ? 8.261 -23.820 -3.430 1.00 54.62 99 MET A N 1
ATOM 775 C CA . MET A 1 99 ? 7.989 -23.616 -2.001 1.00 54.62 99 MET A CA 1
ATOM 776 C C . MET A 1 99 ? 8.699 -24.662 -1.149 1.00 54.62 99 MET A C 1
ATOM 778 O O . MET A 1 99 ? 8.757 -25.830 -1.599 1.00 54.62 99 MET A O 1
#

Organism: Acer saccharum (NCBI:txid4024)